Protein AF-A0A6M3KGR7-F1 (afdb_monomer_lite)

Sequence (71 aa):
MSTPQKMPPPRTIWMRYTSNDGKTHVMEHQVWDKDRFLSSKADDAAKERARAKDGQAKAEQITEDQYRSER

Organism: NCBI:txid1070528

Secondary structure (DSSP, 8-state):
------PPPPEEEEEEEE-TTS-EEEEEEEES-HHHHHHHHHHHHHHHHHHSTT---EEEEE-HHHHHHH-

pLDDT: mean 87.53, std 9.9, range [50.53, 96.5]

Structure (mmCIF, N/CA/C/O backbone):
data_AF-A0A6M3KGR7-F1
#
_entry.id   AF-A0A6M3KGR7-F1
#
loop_
_atom_site.group_PDB
_atom_site.id
_atom_site.type_symbol
_atom_site.label_atom_id
_atom_site.label_alt_id
_atom_site.label_comp_id
_atom_site.label_asym_id
_atom_site.label_entity_id
_atom_site.label_seq_id
_atom_site.pdbx_PDB_ins_code
_atom_site.Cartn_x
_atom_site.Cartn_y
_atom_site.Cartn_z
_atom_site.occupancy
_atom_site.B_iso_or_equiv
_atom_site.auth_seq_id
_atom_site.auth_comp_id
_atom_site.auth_asym_id
_atom_site.auth_atom_id
_atom_site.pdbx_PDB_model_num
ATOM 1 N N . MET A 1 1 ? -25.968 -11.556 -28.970 1.00 50.53 1 MET A N 1
ATOM 2 C CA . MET A 1 1 ? -26.381 -10.626 -27.898 1.00 50.53 1 MET A CA 1
ATOM 3 C C . MET A 1 1 ? -25.397 -10.800 -26.751 1.00 50.53 1 MET A C 1
ATOM 5 O O . MET A 1 1 ? -25.407 -11.858 -26.140 1.00 50.53 1 MET A O 1
ATOM 9 N N . SER A 1 2 ? -24.487 -9.849 -26.533 1.00 58.53 2 SER A N 1
ATOM 10 C CA . SER A 1 2 ? -23.532 -9.915 -25.417 1.00 58.53 2 SER A CA 1
ATOM 11 C C . SER A 1 2 ? -24.211 -9.395 -24.155 1.00 58.53 2 SER A C 1
ATOM 13 O O . SER A 1 2 ? -24.671 -8.256 -24.130 1.00 58.53 2 SER A O 1
ATOM 15 N N . THR A 1 3 ? -24.319 -10.236 -23.131 1.00 63.94 3 THR A N 1
ATOM 16 C CA . THR A 1 3 ? -24.879 -9.872 -21.826 1.00 63.94 3 THR A CA 1
ATOM 17 C C . THR A 1 3 ? -24.082 -8.700 -21.241 1.00 63.94 3 THR A C 1
ATOM 19 O O . THR A 1 3 ? -22.851 -8.787 -21.218 1.00 63.94 3 THR A O 1
ATOM 22 N N . PRO A 1 4 ? -24.717 -7.612 -20.764 1.00 63.22 4 PRO A N 1
ATOM 23 C CA . PRO A 1 4 ? -23.991 -6.549 -20.085 1.00 63.22 4 PRO A CA 1
ATOM 24 C C . PRO A 1 4 ? -23.382 -7.137 -18.812 1.00 63.22 4 PRO A C 1
ATOM 26 O O . PRO A 1 4 ? -24.090 -7.531 -17.884 1.00 63.22 4 PRO A O 1
ATOM 29 N N . GLN A 1 5 ? -22.058 -7.264 -18.797 1.00 67.88 5 GLN A N 1
ATOM 30 C CA . GLN A 1 5 ? -21.330 -7.783 -17.653 1.00 67.88 5 GLN A CA 1
ATOM 31 C C . GLN A 1 5 ? -21.477 -6.771 -16.513 1.00 67.88 5 GLN A C 1
ATOM 33 O O . GLN A 1 5 ? -20.914 -5.678 -16.557 1.00 67.88 5 GLN A O 1
ATOM 38 N N . LYS A 1 6 ? -22.312 -7.105 -15.523 1.00 65.06 6 LYS A N 1
ATOM 39 C CA . LYS A 1 6 ? -22.541 -6.286 -14.331 1.00 65.06 6 LYS A CA 1
ATOM 40 C C . LYS A 1 6 ? -21.218 -6.203 -13.571 1.00 65.06 6 LYS A C 1
ATOM 42 O O . LYS A 1 6 ? -20.814 -7.170 -12.929 1.00 65.06 6 LYS A O 1
ATOM 47 N N . MET A 1 7 ? -20.517 -5.082 -13.713 1.00 66.38 7 MET A N 1
ATOM 48 C CA . MET A 1 7 ? -19.261 -4.856 -13.008 1.00 66.38 7 MET A CA 1
ATOM 49 C C . MET A 1 7 ? -19.529 -4.859 -11.490 1.00 66.38 7 MET A C 1
ATOM 51 O O . MET A 1 7 ? -20.551 -4.314 -11.056 1.00 66.38 7 MET A O 1
ATOM 55 N N . PRO A 1 8 ? -18.674 -5.508 -10.681 1.00 73.25 8 PRO A N 1
ATOM 56 C CA . PRO A 1 8 ? -18.861 -5.568 -9.236 1.00 73.25 8 PRO A CA 1
ATOM 57 C C . PRO A 1 8 ? -18.812 -4.159 -8.626 1.00 73.25 8 PRO A C 1
ATOM 59 O O . PRO A 1 8 ? -18.147 -3.285 -9.181 1.00 73.25 8 PRO A O 1
ATOM 62 N N . PRO A 1 9 ? -19.490 -3.921 -7.488 1.00 82.75 9 PRO A N 1
ATOM 63 C CA . PRO A 1 9 ? -19.390 -2.638 -6.805 1.00 82.75 9 PRO A CA 1
ATOM 64 C C . PRO A 1 9 ? -17.927 -2.351 -6.426 1.00 82.75 9 PRO A C 1
ATOM 66 O O . PRO A 1 9 ? -17.190 -3.292 -6.101 1.00 82.75 9 PRO A O 1
ATOM 69 N N . PRO A 1 10 ? -17.500 -1.075 -6.452 1.00 87.69 10 PRO A N 1
ATOM 70 C CA . PRO A 1 10 ? -16.152 -0.705 -6.056 1.00 87.69 10 PRO A CA 1
ATOM 71 C C . PRO A 1 10 ? -15.897 -1.131 -4.608 1.00 87.69 10 PRO A C 1
ATOM 73 O O . PRO A 1 10 ? -16.735 -0.962 -3.723 1.00 87.69 10 PRO A O 1
ATOM 76 N N . ARG A 1 11 ? -14.724 -1.712 -4.380 1.00 89.69 11 ARG A N 1
ATOM 77 C CA . ARG A 1 11 ? -14.233 -2.156 -3.080 1.00 89.69 11 ARG A CA 1
ATOM 78 C C . ARG A 1 11 ? -13.270 -1.116 -2.538 1.00 89.69 11 ARG A C 1
ATOM 80 O O . ARG A 1 11 ? -12.381 -0.668 -3.260 1.00 89.69 11 ARG A O 1
ATOM 87 N N . THR A 1 12 ? -13.411 -0.781 -1.265 1.00 94.44 12 THR A N 1
ATOM 88 C CA . THR A 1 12 ? -12.416 0.032 -0.567 1.00 94.44 12 THR A CA 1
ATOM 89 C C . THR A 1 12 ? -11.231 -0.843 -0.179 1.00 94.44 12 THR A C 1
ATOM 91 O O . THR A 1 12 ? -11.404 -1.934 0.368 1.00 94.44 12 THR A O 1
ATOM 94 N N . ILE A 1 13 ? -10.028 -0.374 -0.482 1.00 95.25 13 ILE A N 1
ATOM 95 C CA . ILE A 1 13 ? -8.773 -0.964 -0.030 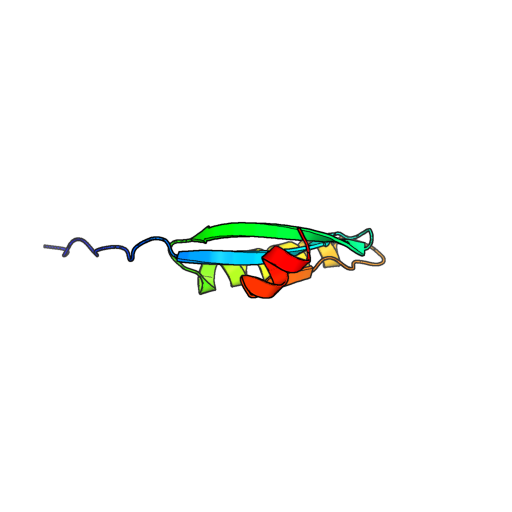1.00 95.25 13 ILE A CA 1
ATOM 96 C C . ILE A 1 13 ? -7.876 0.129 0.538 1.00 95.25 13 ILE A C 1
ATOM 98 O O . ILE A 1 13 ? -7.951 1.287 0.125 1.00 95.25 13 ILE A O 1
ATOM 102 N N . TRP A 1 14 ? -6.989 -0.263 1.442 1.00 96.50 14 TRP A N 1
ATOM 103 C CA . TRP A 1 14 ? -6.002 0.627 2.033 1.00 96.50 14 TRP A CA 1
ATOM 104 C C . TRP A 1 14 ? -4.609 0.162 1.650 1.00 96.50 14 TRP A C 1
ATOM 106 O O . TRP A 1 14 ? -4.327 -1.039 1.581 1.00 96.50 14 TRP A O 1
ATOM 116 N N . MET A 1 15 ? -3.746 1.122 1.360 1.00 96.31 15 MET A N 1
ATOM 117 C CA . MET A 1 15 ? -2.394 0.857 0.908 1.00 96.31 15 MET A CA 1
ATOM 118 C C . MET A 1 15 ? -1.386 1.727 1.629 1.00 96.31 15 MET A C 1
ATOM 120 O O . MET A 1 15 ? -1.642 2.901 1.882 1.00 96.31 15 MET A O 1
ATOM 124 N N . ARG A 1 16 ? -0.224 1.140 1.903 1.00 95.75 16 ARG A N 1
ATOM 125 C CA . ARG A 1 16 ? 0.974 1.833 2.358 1.00 95.75 16 ARG A CA 1
ATOM 126 C C . ARG A 1 16 ? 1.951 1.937 1.198 1.00 95.75 16 ARG A C 1
ATOM 128 O O . ARG A 1 16 ? 2.263 0.942 0.543 1.00 95.75 16 ARG A O 1
ATOM 135 N N . TYR A 1 17 ? 2.442 3.143 0.975 1.00 94.38 17 TYR A N 1
ATOM 136 C CA . TYR A 1 17 ? 3.440 3.458 -0.028 1.00 94.38 17 TYR A CA 1
ATOM 137 C C . TYR A 1 17 ? 4.702 3.936 0.670 1.00 94.38 17 TYR A C 1
ATOM 139 O O . TYR A 1 17 ? 4.657 4.851 1.491 1.00 94.38 17 TYR A O 1
ATOM 147 N N . THR A 1 18 ? 5.824 3.325 0.326 1.00 93.69 18 THR A N 1
ATOM 148 C CA . THR A 1 18 ? 7.159 3.769 0.707 1.00 93.69 18 THR A CA 1
ATOM 149 C C . THR A 1 18 ? 7.776 4.446 -0.506 1.00 93.69 18 THR A C 1
ATOM 151 O O . THR A 1 18 ? 7.789 3.860 -1.586 1.00 93.69 18 THR A O 1
ATOM 154 N N . SER A 1 19 ? 8.266 5.670 -0.341 1.00 88.06 19 SER A N 1
ATOM 155 C CA . SER A 1 19 ? 9.026 6.398 -1.360 1.00 88.06 19 SER A CA 1
ATOM 156 C C . SER A 1 19 ? 10.512 6.028 -1.301 1.00 88.06 19 SER A C 1
ATOM 158 O O . SER A 1 19 ? 10.979 5.425 -0.336 1.00 88.06 19 SER A O 1
ATOM 160 N N . ASN A 1 20 ? 11.285 6.426 -2.312 1.00 88.38 20 ASN A N 1
ATOM 161 C CA . ASN A 1 20 ? 12.728 6.162 -2.346 1.00 88.38 20 ASN A CA 1
ATOM 162 C C . ASN A 1 20 ? 13.503 6.804 -1.180 1.00 88.38 20 ASN A C 1
ATOM 164 O O . ASN A 1 20 ? 14.499 6.237 -0.749 1.00 88.38 20 ASN A O 1
ATOM 168 N N . ASP A 1 21 ? 13.012 7.914 -0.622 1.00 84.19 2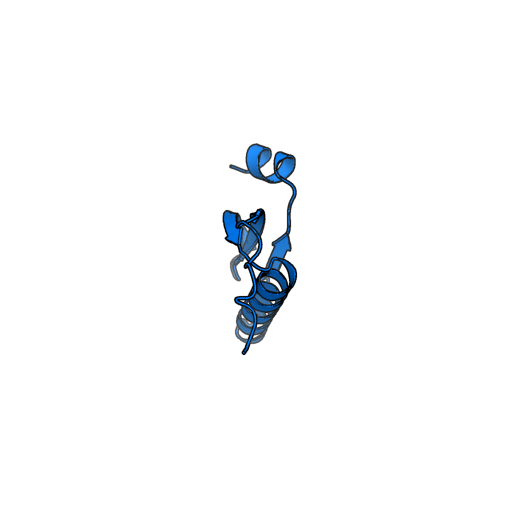1 ASP A N 1
ATOM 169 C CA . ASP A 1 21 ? 13.569 8.563 0.575 1.00 84.19 21 ASP A CA 1
ATOM 170 C C . ASP A 1 21 ? 13.226 7.839 1.896 1.00 84.19 21 ASP A C 1
ATOM 172 O O . ASP A 1 21 ? 13.444 8.384 2.977 1.00 84.19 21 ASP A O 1
ATOM 176 N N . GLY A 1 22 ? 12.593 6.662 1.833 1.00 84.56 22 GLY A N 1
ATOM 177 C CA . GLY A 1 22 ? 12.156 5.885 2.999 1.00 84.56 22 GLY A CA 1
ATOM 178 C C . GLY A 1 22 ? 10.894 6.420 3.684 1.00 84.56 22 GLY A C 1
ATOM 179 O O . GLY A 1 22 ? 10.385 5.804 4.618 1.00 84.56 22 GLY A O 1
ATOM 180 N N . LYS A 1 23 ? 10.345 7.546 3.214 1.00 89.38 23 LYS A N 1
ATOM 181 C CA . LYS A 1 23 ? 9.085 8.100 3.723 1.00 89.38 23 LYS A CA 1
ATOM 182 C C . LYS A 1 23 ? 7.923 7.180 3.379 1.00 89.38 23 LYS A C 1
ATOM 184 O O . LYS A 1 23 ? 7.730 6.826 2.216 1.00 89.38 23 LYS A O 1
ATOM 189 N N . THR A 1 24 ? 7.128 6.846 4.385 1.00 92.81 24 THR A N 1
ATOM 190 C CA . THR A 1 24 ? 5.913 6.050 4.233 1.00 92.81 24 THR A CA 1
ATOM 191 C C . THR A 1 24 ? 4.677 6.926 4.341 1.00 92.81 24 THR A C 1
ATOM 193 O O . THR A 1 24 ? 4.608 7.804 5.198 1.00 92.81 24 THR A O 1
ATOM 196 N N . HIS A 1 25 ? 3.686 6.670 3.499 1.00 93.69 25 HIS A N 1
ATOM 197 C CA . HIS A 1 25 ? 2.363 7.270 3.613 1.00 93.69 25 HIS A CA 1
ATOM 198 C C . HIS A 1 25 ? 1.287 6.233 3.308 1.00 93.69 25 HIS A C 1
ATOM 200 O O . HIS A 1 25 ? 1.511 5.287 2.550 1.00 93.69 25 HIS A O 1
ATOM 206 N N . VAL A 1 26 ? 0.113 6.415 3.905 1.00 95.50 26 VAL A N 1
ATOM 207 C CA . VAL A 1 26 ? -1.029 5.522 3.722 1.00 95.50 26 VAL A CA 1
ATOM 208 C C . VAL A 1 26 ? -2.139 6.214 2.935 1.00 95.50 26 VAL A C 1
ATOM 210 O O . VAL A 1 26 ? -2.395 7.403 3.114 1.00 95.50 26 VAL A O 1
ATOM 213 N N . MET A 1 27 ? -2.807 5.481 2.045 1.00 94.69 27 MET A N 1
ATOM 214 C CA . MET A 1 27 ? -3.920 5.991 1.240 1.00 94.69 27 MET A CA 1
ATOM 215 C C . MET A 1 27 ? -5.067 4.989 1.158 1.00 94.69 27 MET A C 1
ATOM 217 O O . MET A 1 27 ? -4.868 3.773 1.147 1.00 94.69 27 MET A O 1
ATOM 221 N N . GLU A 1 28 ? -6.276 5.534 1.065 1.00 95.69 28 GLU A N 1
ATOM 222 C CA . GLU A 1 28 ? -7.501 4.795 0.786 1.00 95.69 28 GLU A CA 1
ATOM 223 C C . GLU A 1 28 ? -7.819 4.862 -0.715 1.00 95.69 28 GLU A C 1
ATOM 225 O O . GLU A 1 28 ? -7.697 5.916 -1.343 1.00 95.69 28 GLU A O 1
ATOM 230 N N . HIS A 1 29 ? -8.245 3.738 -1.293 1.00 94.06 29 HIS A N 1
ATOM 231 C CA . HIS A 1 29 ? -8.627 3.640 -2.698 1.00 94.06 29 HIS A CA 1
ATOM 232 C C . HIS A 1 29 ? -9.947 2.890 -2.866 1.00 94.06 29 HIS A C 1
ATOM 234 O O . HIS A 1 29 ? -10.156 1.843 -2.258 1.00 94.06 29 HIS A O 1
ATOM 240 N N . GLN A 1 30 ? -10.802 3.379 -3.766 1.00 94.44 30 GLN A N 1
ATOM 241 C CA . GLN A 1 30 ? -11.964 2.641 -4.258 1.00 94.44 30 GLN A CA 1
ATOM 242 C C . GLN A 1 30 ? -11.635 2.003 -5.607 1.00 94.44 30 GLN A C 1
ATOM 244 O O . GLN A 1 30 ? -11.371 2.697 -6.589 1.00 94.44 30 GLN A O 1
ATOM 249 N N . VAL A 1 31 ? -11.635 0.671 -5.654 1.00 92.88 31 VAL A N 1
ATOM 250 C CA . VAL A 1 31 ? -11.191 -0.107 -6.816 1.00 92.88 31 VAL A CA 1
ATOM 251 C C . VAL A 1 31 ? -12.231 -1.139 -7.218 1.00 92.88 31 VAL A C 1
ATOM 253 O O . VAL A 1 31 ? -12.843 -1.796 -6.385 1.00 92.88 31 VAL A O 1
ATOM 256 N N . TRP A 1 32 ? -12.424 -1.311 -8.519 1.00 89.81 32 TRP A N 1
ATOM 257 C CA .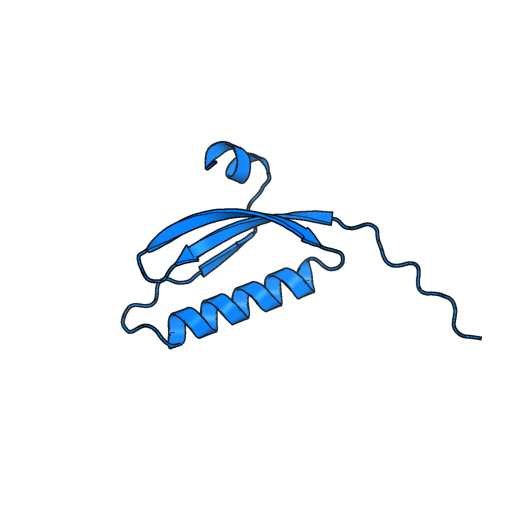 TRP A 1 32 ? -13.353 -2.308 -9.059 1.00 89.81 32 TRP A CA 1
ATOM 258 C C . TRP A 1 32 ? -12.711 -3.697 -9.106 1.00 89.81 32 TRP A C 1
ATOM 260 O O . TRP A 1 32 ? -13.363 -4.706 -8.849 1.00 89.81 32 TRP A O 1
ATOM 270 N N . ASP A 1 33 ? -11.407 -3.723 -9.382 1.00 89.94 33 ASP A N 1
ATOM 271 C CA . ASP A 1 33 ? -10.574 -4.916 -9.427 1.00 89.94 33 ASP A CA 1
ATOM 272 C C . ASP A 1 33 ? -9.346 -4.695 -8.539 1.00 89.94 33 ASP A C 1
ATOM 274 O O . ASP A 1 33 ? -8.445 -3.914 -8.857 1.00 89.94 33 ASP A O 1
ATOM 278 N N . LYS A 1 34 ? -9.362 -5.354 -7.380 1.00 89.62 34 LYS A N 1
ATOM 279 C CA . LYS A 1 34 ? -8.315 -5.242 -6.367 1.00 89.62 34 LYS A CA 1
ATOM 280 C C . LYS A 1 34 ? -7.001 -5.833 -6.869 1.00 89.62 34 LYS A C 1
ATOM 282 O O . LYS A 1 34 ? -5.970 -5.180 -6.751 1.00 89.62 34 LYS A O 1
ATOM 287 N N . ASP A 1 35 ? -7.028 -7.049 -7.398 1.00 90.75 35 ASP A N 1
ATOM 288 C CA . ASP A 1 35 ? -5.825 -7.778 -7.798 1.00 90.75 35 ASP A CA 1
ATOM 289 C C . ASP A 1 35 ? -5.097 -7.056 -8.930 1.00 90.75 35 ASP A C 1
ATOM 291 O O . ASP A 1 35 ? -3.883 -6.845 -8.859 1.00 90.75 35 ASP A O 1
ATOM 295 N N . ARG A 1 36 ? -5.848 -6.561 -9.922 1.00 91.94 36 ARG A N 1
ATOM 296 C CA . ARG A 1 36 ? -5.281 -5.746 -11.000 1.00 91.94 36 ARG A CA 1
ATOM 297 C C . ARG A 1 36 ? -4.668 -4.448 -10.478 1.00 91.94 36 ARG A C 1
ATOM 299 O O . ARG A 1 36 ? -3.593 -4.055 -10.932 1.00 91.94 36 ARG A O 1
ATOM 306 N N . PHE A 1 37 ? -5.329 -3.783 -9.532 1.00 92.94 37 PHE A N 1
ATOM 307 C CA . PHE A 1 37 ? -4.812 -2.551 -8.940 1.00 92.94 37 PHE A CA 1
ATOM 308 C C . PHE A 1 37 ? -3.529 -2.797 -8.139 1.00 92.94 37 PHE A C 1
ATOM 310 O O . PHE A 1 37 ? -2.535 -2.105 -8.352 1.00 92.94 37 PHE A O 1
ATOM 317 N N . LEU A 1 38 ? -3.519 -3.808 -7.267 1.00 92.50 38 LEU A N 1
ATOM 318 C CA . LEU A 1 38 ? -2.351 -4.162 -6.458 1.00 92.50 38 LEU A CA 1
ATOM 319 C C . LEU A 1 38 ? -1.162 -4.565 -7.326 1.00 92.50 38 LEU A C 1
ATOM 321 O O . LEU A 1 38 ? -0.054 -4.088 -7.093 1.00 92.50 38 LEU A O 1
ATOM 325 N N . SER A 1 39 ? -1.394 -5.381 -8.357 1.00 93.44 39 SER A N 1
ATOM 326 C CA . SER A 1 39 ? -0.355 -5.764 -9.313 1.00 93.44 39 SER A CA 1
ATOM 327 C C . SER A 1 39 ? 0.235 -4.538 -10.014 1.00 93.44 39 SER A C 1
ATOM 329 O O . SER A 1 39 ? 1.454 -4.384 -10.060 1.00 93.44 39 SER A O 1
ATOM 331 N N . SER A 1 40 ? -0.616 -3.610 -10.466 1.00 94.00 40 SER A N 1
ATOM 332 C CA . SER A 1 40 ? -0.160 -2.360 -11.079 1.00 94.00 40 SER A CA 1
ATOM 333 C C . SER A 1 40 ? 0.658 -1.494 -10.118 1.00 94.00 40 SER A C 1
ATOM 335 O O . SER A 1 40 ? 1.637 -0.893 -10.549 1.00 94.00 40 SER A O 1
ATOM 337 N N . LYS A 1 41 ? 0.274 -1.400 -8.840 1.00 93.94 41 LYS A N 1
ATOM 338 C CA . LYS A 1 41 ? 1.004 -0.595 -7.848 1.00 93.94 41 LYS A CA 1
ATOM 339 C C . LYS A 1 41 ? 2.318 -1.232 -7.414 1.00 93.94 41 LYS A C 1
ATOM 341 O O . LYS A 1 41 ? 3.291 -0.515 -7.203 1.00 93.94 41 LYS A O 1
ATOM 346 N N . ALA A 1 42 ? 2.367 -2.556 -7.316 1.00 91.75 42 ALA A N 1
ATOM 347 C CA . ALA A 1 42 ? 3.605 -3.278 -7.055 1.00 91.75 42 ALA A CA 1
ATOM 348 C C . ALA A 1 42 ? 4.614 -3.105 -8.206 1.00 91.75 42 ALA A C 1
ATOM 350 O O . ALA A 1 42 ? 5.791 -2.868 -7.944 1.00 91.75 42 ALA A O 1
ATOM 351 N N . ASP A 1 43 ? 4.157 -3.168 -9.462 1.00 93.69 43 ASP A N 1
ATOM 352 C CA . ASP A 1 43 ? 4.994 -2.935 -10.648 1.00 93.69 43 ASP A CA 1
ATOM 353 C C . ASP A 1 43 ? 5.519 -1.491 -10.717 1.00 93.69 43 ASP A C 1
ATOM 355 O O . ASP A 1 43 ? 6.702 -1.271 -10.974 1.00 93.69 43 ASP A O 1
ATOM 359 N N . ASP A 1 44 ? 4.669 -0.507 -10.414 1.00 90.50 44 ASP A N 1
ATOM 360 C CA . ASP A 1 44 ? 5.059 0.904 -10.350 1.00 90.50 44 ASP A CA 1
ATOM 361 C C . ASP A 1 44 ? 6.147 1.140 -9.289 1.00 90.50 44 ASP A C 1
ATOM 363 O O . ASP A 1 44 ? 7.217 1.665 -9.599 1.00 90.50 44 ASP A O 1
ATOM 367 N N . ALA A 1 45 ? 5.946 0.621 -8.071 1.00 90.44 45 ALA A N 1
ATOM 368 C CA . ALA A 1 45 ? 6.943 0.692 -7.004 1.00 90.44 45 ALA A CA 1
ATOM 369 C C . ALA A 1 45 ? 8.248 -0.039 -7.367 1.00 90.44 45 ALA A C 1
ATOM 371 O O . ALA A 1 45 ? 9.336 0.443 -7.055 1.00 90.44 45 ALA A O 1
ATOM 372 N N . ALA A 1 46 ? 8.170 -1.179 -8.061 1.00 90.62 46 ALA A N 1
ATOM 373 C CA . ALA A 1 46 ? 9.350 -1.897 -8.541 1.00 90.62 46 ALA A CA 1
ATOM 374 C C . ALA A 1 46 ? 10.129 -1.088 -9.593 1.00 90.62 46 ALA A C 1
ATOM 376 O O . ALA A 1 46 ? 11.360 -1.046 -9.546 1.00 90.62 46 ALA A O 1
ATOM 377 N N . LYS A 1 47 ? 9.433 -0.403 -10.509 1.00 90.31 47 LYS A N 1
ATOM 378 C CA . LYS A 1 47 ? 10.051 0.500 -11.493 1.00 90.31 47 LYS A CA 1
ATOM 379 C C . LYS A 1 47 ? 10.698 1.708 -10.825 1.00 90.31 47 LYS A C 1
ATOM 381 O O . LYS A 1 47 ? 11.817 2.067 -11.189 1.00 90.31 47 LYS A O 1
ATOM 386 N N . GLU A 1 48 ? 10.028 2.317 -9.852 1.00 87.75 48 GLU A N 1
ATOM 387 C CA . GLU A 1 48 ? 10.577 3.424 -9.061 1.00 87.75 48 GLU A CA 1
ATOM 388 C C . GLU A 1 48 ? 11.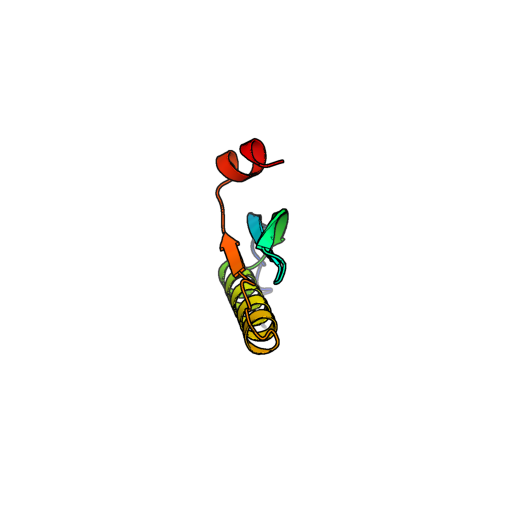832 2.998 -8.298 1.00 87.75 48 GLU A C 1
ATOM 390 O O . GLU A 1 48 ? 12.843 3.703 -8.313 1.00 87.75 48 GLU A O 1
ATOM 395 N N . ARG A 1 49 ?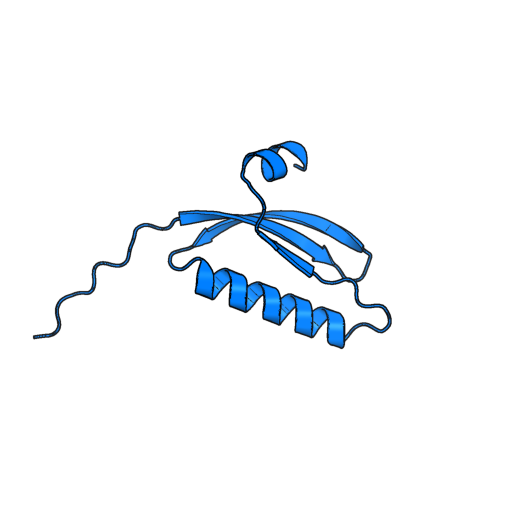 11.796 1.806 -7.695 1.00 87.50 49 ARG A N 1
ATOM 396 C CA . ARG A 1 49 ? 12.930 1.205 -6.997 1.00 87.50 49 ARG A CA 1
ATOM 397 C C . ARG A 1 49 ? 14.107 0.945 -7.933 1.00 87.50 49 ARG A C 1
ATOM 399 O O . ARG A 1 49 ? 15.234 1.264 -7.577 1.00 87.50 49 ARG A O 1
ATOM 406 N N . ALA A 1 50 ? 13.856 0.406 -9.126 1.00 87.44 50 ALA A N 1
ATOM 407 C CA . ALA A 1 50 ? 14.893 0.113 -10.118 1.00 87.44 50 ALA A CA 1
ATOM 408 C C . ALA A 1 50 ? 15.583 1.375 -10.669 1.00 87.44 50 ALA A C 1
ATOM 410 O O . ALA A 1 50 ? 16.715 1.303 -11.140 1.00 87.44 50 ALA A O 1
ATOM 411 N N . ARG A 1 51 ? 14.909 2.531 -10.622 1.00 85.56 51 ARG A N 1
ATOM 412 C CA . ARG A 1 51 ? 15.469 3.824 -11.046 1.00 85.56 51 ARG A CA 1
ATOM 413 C C . ARG A 1 51 ? 16.330 4.491 -9.972 1.00 85.56 51 ARG A C 1
ATOM 415 O O . ARG A 1 51 ? 17.133 5.359 -10.307 1.00 85.56 51 ARG A O 1
ATOM 422 N N . ALA A 1 52 ? 16.167 4.117 -8.706 1.00 83.19 52 ALA A N 1
ATOM 423 C CA . ALA A 1 52 ? 16.887 4.713 -7.588 1.00 83.19 52 ALA A CA 1
ATOM 424 C C . ALA A 1 52 ? 18.114 3.881 -7.191 1.00 83.19 52 ALA A C 1
ATOM 426 O O . ALA A 1 52 ? 18.060 2.657 -7.118 1.00 83.19 52 ALA A O 1
ATOM 427 N N . LYS A 1 53 ? 19.223 4.564 -6.883 1.00 75.25 53 LYS A N 1
ATOM 428 C CA . LYS A 1 53 ? 20.503 3.937 -6.507 1.00 75.25 53 LYS A CA 1
ATOM 429 C C . LYS A 1 53 ? 20.406 3.097 -5.222 1.00 75.25 53 LYS A C 1
ATOM 431 O O . LYS A 1 53 ? 21.025 2.044 -5.142 1.00 75.25 53 LYS A O 1
ATOM 436 N N . ASP A 1 54 ? 19.564 3.531 -4.285 1.00 79.56 54 ASP A N 1
ATOM 437 C CA . ASP A 1 54 ? 19.292 2.885 -2.994 1.00 79.56 54 ASP A CA 1
ATOM 438 C C . ASP A 1 54 ? 17.786 2.609 -2.822 1.00 79.56 54 ASP A C 1
ATOM 440 O O . ASP A 1 54 ? 17.239 2.723 -1.729 1.00 79.56 54 ASP A O 1
ATOM 444 N N . GLY A 1 55 ? 17.083 2.312 -3.923 1.00 77.06 55 GLY A N 1
ATOM 445 C CA . GLY A 1 55 ? 15.622 2.311 -3.974 1.00 77.06 55 GLY A CA 1
ATOM 446 C C . GLY A 1 55 ? 14.947 1.505 -2.857 1.00 77.06 55 GLY A C 1
ATOM 447 O O . GLY A 1 55 ? 15.091 0.279 -2.761 1.00 77.06 55 GLY A O 1
ATOM 448 N N . GLN A 1 56 ? 14.153 2.210 -2.050 1.00 85.38 56 GLN A N 1
ATOM 449 C CA . GLN A 1 56 ? 13.297 1.648 -1.001 1.00 85.38 56 GLN A CA 1
ATOM 450 C C . GLN A 1 56 ? 11.812 1.666 -1.381 1.00 85.38 56 GLN A C 1
ATOM 452 O O . GLN A 1 56 ? 10.970 1.288 -0.565 1.00 85.38 56 GLN A O 1
ATOM 457 N N . ALA A 1 57 ? 11.483 2.089 -2.610 1.00 89.94 57 ALA A N 1
ATOM 458 C CA . ALA A 1 57 ? 10.100 2.200 -3.038 1.00 89.94 57 ALA A CA 1
ATOM 459 C C . ALA A 1 57 ? 9.352 0.863 -2.914 1.00 89.94 57 ALA A C 1
ATOM 461 O O . ALA A 1 57 ? 9.822 -0.187 -3.368 1.00 89.94 57 ALA A O 1
ATOM 462 N N . LYS A 1 58 ? 8.183 0.907 -2.270 1.00 92.50 58 LYS A N 1
ATOM 463 C CA . LYS A 1 58 ? 7.336 -0.261 -2.003 1.00 92.50 58 LYS A CA 1
ATOM 464 C C . LYS A 1 58 ? 5.871 0.157 -1.995 1.00 92.50 58 LYS A C 1
ATOM 466 O O . LYS A 1 58 ? 5.532 1.223 -1.496 1.00 92.50 58 LYS A O 1
ATOM 471 N N . ALA A 1 59 ? 5.004 -0.709 -2.501 1.00 94.12 59 ALA A N 1
ATOM 472 C CA . ALA A 1 59 ? 3.561 -0.579 -2.366 1.00 94.12 59 ALA A CA 1
ATOM 473 C C . ALA A 1 59 ? 3.020 -1.853 -1.710 1.00 94.12 59 ALA A C 1
ATOM 475 O O . ALA A 1 59 ? 3.276 -2.956 -2.194 1.00 94.12 59 ALA A O 1
ATOM 476 N N . GLU A 1 60 ? 2.306 -1.710 -0.598 1.00 93.88 60 GLU A N 1
ATOM 477 C CA . GLU A 1 60 ? 1.775 -2.829 0.180 1.00 93.88 60 GLU A CA 1
ATOM 478 C C . GLU A 1 60 ? 0.307 -2.596 0.518 1.00 93.88 60 GLU A C 1
ATOM 480 O O . GLU A 1 60 ? -0.104 -1.484 0.850 1.00 93.88 60 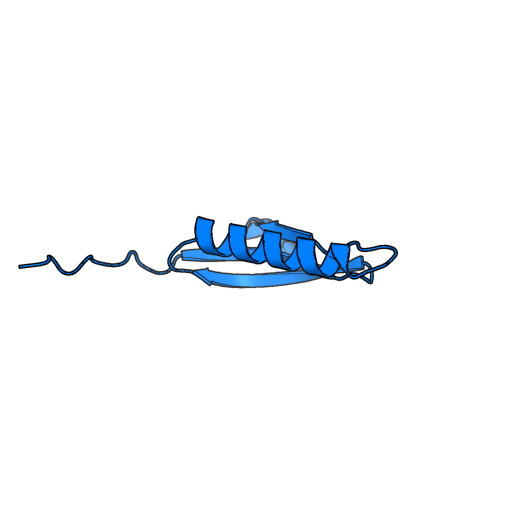GLU A O 1
ATOM 485 N N . GLN A 1 61 ? -0.496 -3.654 0.432 1.00 94.44 61 GLN A N 1
ATOM 486 C CA . GLN A 1 61 ? -1.866 -3.606 0.913 1.00 94.44 61 GLN A CA 1
ATOM 487 C C . GLN A 1 61 ? -1.877 -3.762 2.435 1.00 94.44 61 GLN A C 1
ATOM 489 O O . GLN A 1 61 ? -1.344 -4.738 2.957 1.00 94.44 61 GLN A O 1
ATOM 494 N N . ILE A 1 62 ? -2.554 -2.846 3.121 1.00 95.56 62 ILE A N 1
ATOM 495 C CA . ILE A 1 62 ? -2.751 -2.888 4.570 1.00 95.56 62 ILE A CA 1
ATOM 496 C C . ILE A 1 62 ? -4.233 -3.075 4.909 1.00 95.56 62 ILE A C 1
ATOM 498 O O . ILE A 1 62 ? -5.123 -2.959 4.058 1.00 95.56 62 ILE A O 1
ATOM 502 N N . THR A 1 63 ? -4.505 -3.410 6.165 1.00 94.88 63 THR A N 1
ATOM 503 C CA . THR A 1 63 ? -5.870 -3.478 6.703 1.00 94.88 63 THR A CA 1
ATOM 504 C C . THR A 1 63 ? -6.390 -2.085 7.053 1.00 94.88 63 THR A C 1
ATOM 506 O O . THR A 1 63 ? -5.594 -1.186 7.315 1.00 94.88 63 THR A O 1
ATOM 509 N N . GLU A 1 64 ? -7.710 -1.931 7.172 1.00 93.31 64 GLU A N 1
ATOM 510 C CA . GLU A 1 64 ? -8.326 -0.690 7.667 1.00 93.31 64 GLU A CA 1
ATOM 511 C C . GLU A 1 64 ? -7.786 -0.266 9.040 1.00 93.31 64 GLU A C 1
ATOM 513 O O . GLU A 1 64 ? -7.525 0.911 9.262 1.00 93.31 64 GLU A O 1
ATOM 518 N N . ASP A 1 65 ? -7.597 -1.223 9.949 1.00 94.38 65 ASP A N 1
ATOM 519 C CA . ASP A 1 65 ? -7.091 -0.966 11.300 1.00 94.38 65 ASP A CA 1
ATOM 520 C C . ASP A 1 65 ? -5.694 -0.323 11.269 1.00 94.38 65 ASP A C 1
ATOM 522 O O . ASP A 1 65 ? -5.499 0.782 11.772 1.00 94.38 65 ASP A O 1
ATOM 526 N N . GLN A 1 66 ? -4.759 -0.948 10.544 1.00 91.75 66 GLN A N 1
ATOM 527 C CA . GLN A 1 66 ? -3.434 -0.377 10.271 1.00 91.75 66 GLN A CA 1
ATOM 528 C C . GLN A 1 66 ? -3.518 1.015 9.628 1.00 91.75 66 GLN A C 1
ATOM 530 O O . GLN A 1 66 ? -2.854 1.936 10.090 1.00 91.75 66 GLN A O 1
ATOM 535 N N . TYR A 1 67 ? -4.383 1.200 8.625 1.00 93.56 67 TYR A N 1
ATOM 536 C CA . TYR A 1 67 ? -4.579 2.503 7.983 1.00 93.56 67 TYR A CA 1
ATOM 537 C C . TYR A 1 67 ? -5.007 3.586 8.979 1.00 93.56 67 TYR A C 1
ATOM 539 O O . TYR A 1 67 ? -4.472 4.691 8.959 1.00 93.56 67 TYR A O 1
ATOM 547 N N . ARG A 1 68 ? -5.961 3.272 9.861 1.00 91.75 68 ARG A N 1
ATOM 548 C CA . ARG A 1 68 ? -6.443 4.205 10.886 1.00 91.75 68 ARG A CA 1
ATOM 549 C C . ARG A 1 68 ? -5.390 4.490 11.953 1.00 91.75 68 ARG A C 1
ATOM 551 O O . ARG A 1 68 ? -5.388 5.590 12.488 1.00 91.75 68 ARG A O 1
ATOM 558 N N . SER A 1 69 ? -4.514 3.532 12.252 1.00 92.50 69 SER A N 1
ATOM 559 C CA . SER A 1 69 ? -3.428 3.713 13.220 1.00 92.50 69 SER A CA 1
ATOM 560 C C . SER A 1 69 ? -2.266 4.561 12.690 1.00 92.50 69 SER A C 1
ATOM 562 O O . SER A 1 69 ? -1.505 5.091 13.495 1.00 92.50 69 SER A O 1
ATOM 564 N N . GLU A 1 70 ? -2.080 4.644 11.372 1.00 86.75 70 GLU A N 1
ATOM 565 C CA . GLU A 1 70 ? -0.945 5.333 10.731 1.00 86.75 70 GLU A CA 1
ATOM 566 C C . GLU A 1 70 ? -1.286 6.707 10.144 1.00 86.75 70 GLU A C 1
ATOM 568 O O . GLU A 1 70 ? -0.395 7.403 9.649 1.00 86.75 70 GLU A O 1
ATOM 573 N N . ARG A 1 71 ? -2.570 7.065 10.140 1.00 77.19 71 ARG A N 1
ATOM 574 C CA . ARG A 1 71 ? -3.081 8.340 9.636 1.00 77.19 71 ARG A CA 1
ATOM 575 C C . ARG A 1 71 ? -2.960 9.445 10.680 1.00 77.19 71 ARG A C 1
ATOM 577 O O . ARG A 1 71 ? -2.673 10.585 10.251 1.00 77.19 71 ARG A O 1
#

Foldseek 3Di:
DDDPDPQDFWDKWKKWWQFQVRDIDIDIDTHSDPVVVQVVQQVVQVVRQVPDPSGPTGMDTDDPVVNVVRD

Radius of gyration: 15.09 Å; chains: 1; bounding box: 47×19×41 Å